Protein AF-G5SBA5-F1 (afdb_monomer_lite)

InterPro domains:
  IPR011060 Ribulose-phosphate binding barrel [SSF51366] (1-52)
  IPR013785 Aldolase-type TIM barrel [G3DSA:3.20.20.70] (1-60)
  IPR013798 Indole-3-glycerol phosphate synthase domain [PF00218] (1-51)

pLDDT: mean 91.92, std 8.94, range [53.75, 97.44]

Organism: NCBI:txid913086

Radius of gyration: 15.99 Å; chains: 1; bounding box: 36×22×43 Å

Sequence (78 aa):
LAPKLGHGVTVISESGINTYGQVRELSHFANGFLIGSALMAHNDLNAAVRRVLLGENKVCGLTRAQDAWAYSYTARYF

Secondary structure (DSSP, 8-state):
-GGGS-TTPPPEEES---SHHHHHHHTTT-SEEE--HHHHTSS-HHHHHHHHHH-S-B-----SHHHHHHHTTT-SB-

Structure (mmCIF, N/CA/C/O backbone):
data_AF-G5SBA5-F1
#
_entry.id   AF-G5SBA5-F1
#
loop_
_atom_site.group_PDB
_atom_site.id
_atom_site.type_symbol
_atom_site.label_atom_id
_atom_site.label_alt_id
_atom_site.label_comp_id
_atom_site.label_asym_id
_atom_site.label_entity_id
_atom_site.label_seq_id
_atom_site.pdbx_PDB_ins_code
_atom_site.Cartn_x
_atom_site.Cartn_y
_atom_site.Cartn_z
_atom_site.occupancy
_atom_site.B_iso_or_equiv
_atom_site.auth_seq_id
_atom_site.auth_comp_id
_atom_site.auth_asym_id
_atom_site.auth_atom_id
_atom_site.pdbx_PDB_model_num
ATOM 1 N N . LEU A 1 1 ? -11.406 -4.574 18.865 1.00 53.88 1 LEU A N 1
ATOM 2 C CA . LEU A 1 1 ? -12.317 -3.478 19.288 1.00 53.88 1 LEU A CA 1
ATOM 3 C C . LEU A 1 1 ? -13.224 -2.983 18.154 1.00 53.88 1 LEU A C 1
ATOM 5 O O . LEU A 1 1 ? -14.379 -2.706 18.442 1.00 53.88 1 LEU A O 1
ATOM 9 N N . ALA A 1 2 ? -12.776 -2.976 16.890 1.00 53.75 2 ALA A N 1
ATOM 10 C CA . ALA A 1 2 ? -13.598 -2.613 15.723 1.00 53.75 2 ALA A CA 1
ATOM 11 C C . ALA A 1 2 ? -14.979 -3.309 15.587 1.00 53.75 2 ALA A C 1
ATOM 13 O O . ALA A 1 2 ? -15.930 -2.620 15.231 1.00 53.75 2 ALA A O 1
ATOM 14 N N . PRO A 1 3 ? -15.175 -4.596 15.959 1.00 61.12 3 PRO A N 1
ATOM 15 C CA . PRO A 1 3 ? -16.483 -5.256 15.821 1.00 61.12 3 PRO A CA 1
ATOM 16 C C . PRO A 1 3 ? -17.603 -4.693 16.714 1.00 61.12 3 PRO A C 1
ATOM 18 O O . PRO A 1 3 ? -18.734 -5.157 16.631 1.00 61.12 3 PRO A O 1
ATOM 21 N N . LYS A 1 4 ? -17.298 -3.746 17.615 1.00 69.06 4 LYS A N 1
ATOM 22 C CA . LYS A 1 4 ? -18.269 -3.148 18.548 1.00 69.06 4 LYS A CA 1
ATOM 23 C C . LYS A 1 4 ? -18.856 -1.818 18.064 1.00 69.06 4 LYS A C 1
ATOM 25 O O . LYS A 1 4 ? -19.717 -1.268 18.744 1.00 69.06 4 LYS A O 1
ATOM 30 N N . LEU A 1 5 ? -18.380 -1.279 16.941 1.00 73.19 5 LEU A N 1
ATOM 31 C CA . LEU A 1 5 ? -18.889 -0.026 16.384 1.00 73.19 5 LEU A CA 1
ATOM 32 C C . LEU A 1 5 ? -20.114 -0.297 15.497 1.00 73.19 5 LEU A C 1
ATOM 34 O O . LEU A 1 5 ? -20.175 -1.294 14.778 1.00 73.19 5 LEU A O 1
ATOM 38 N N . GLY A 1 6 ? -21.121 0.576 15.588 1.00 73.56 6 GLY A N 1
ATOM 39 C CA . GLY A 1 6 ? -22.355 0.470 14.807 1.00 73.56 6 GLY A CA 1
ATOM 40 C C . GLY A 1 6 ? -22.118 0.650 13.304 1.00 73.56 6 GLY A C 1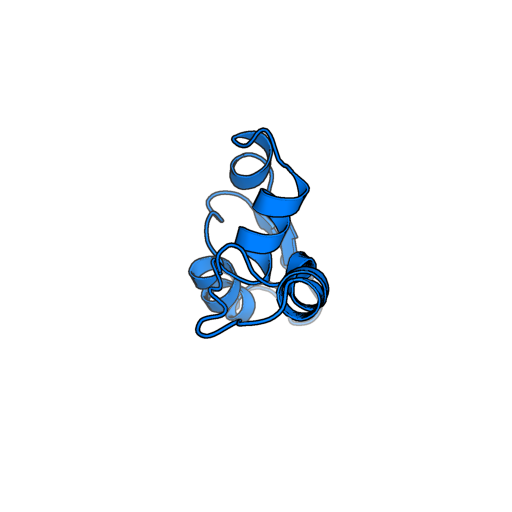
ATOM 41 O O . GLY A 1 6 ? -21.147 1.269 12.880 1.00 73.56 6 GLY A O 1
ATOM 42 N N . HIS A 1 7 ? -23.036 0.136 12.486 1.00 75.75 7 HIS A N 1
ATOM 43 C CA . HIS A 1 7 ? -22.842 -0.097 11.044 1.00 75.75 7 HIS A CA 1
ATOM 44 C C . HIS A 1 7 ? -22.829 1.188 10.188 1.00 75.75 7 HIS A C 1
ATOM 46 O O . HIS A 1 7 ? -22.700 1.118 8.972 1.00 75.75 7 HIS A O 1
ATOM 52 N N . GLY A 1 8 ? -22.971 2.358 10.818 1.00 85.12 8 GLY A N 1
ATOM 53 C CA . GLY A 1 8 ? -22.922 3.679 10.181 1.00 85.12 8 GLY A CA 1
ATOM 54 C C . GLY A 1 8 ? -21.708 4.520 10.580 1.00 85.12 8 GLY A C 1
ATOM 55 O O . GLY A 1 8 ? -21.655 5.698 10.240 1.00 85.12 8 GLY A O 1
ATOM 56 N N . VAL A 1 9 ? -20.756 3.954 11.329 1.00 90.56 9 VAL A N 1
ATOM 57 C CA . VAL A 1 9 ? -19.542 4.662 11.747 1.00 90.56 9 VAL A CA 1
ATOM 58 C C . VAL A 1 9 ? -18.391 4.285 10.824 1.00 90.56 9 VAL A C 1
ATOM 60 O O . VAL A 1 9 ? -18.024 3.116 10.736 1.00 90.56 9 VAL A O 1
ATOM 63 N N . THR A 1 10 ? -17.785 5.281 10.178 1.00 92.75 10 THR A N 1
ATOM 64 C CA . THR A 1 10 ? -16.531 5.096 9.440 1.00 92.75 10 THR A CA 1
ATOM 65 C C . THR A 1 10 ? -15.381 4.909 10.422 1.00 92.75 10 THR A C 1
ATOM 67 O O . THR A 1 10 ? -15.070 5.794 11.217 1.00 92.75 10 THR A O 1
ATOM 70 N N . VAL A 1 11 ? -14.721 3.763 10.340 1.00 93.44 11 VAL A N 1
ATOM 71 C CA . VAL A 1 11 ? -13.557 3.401 11.143 1.00 93.44 11 VAL A CA 1
ATOM 72 C C . VAL A 1 11 ? -12.290 3.660 10.338 1.00 93.44 11 VAL A C 1
ATOM 74 O O . VAL A 1 11 ? -12.099 3.079 9.271 1.00 93.44 11 VAL A O 1
ATOM 77 N N . ILE A 1 12 ? -11.400 4.501 10.861 1.00 95.31 12 ILE A N 1
ATOM 78 C CA . ILE A 1 12 ? -10.073 4.743 10.286 1.00 95.31 12 ILE A CA 1
ATOM 79 C C . ILE A 1 12 ? -9.026 4.102 11.194 1.00 95.31 12 ILE A C 1
ATOM 81 O O . ILE A 1 12 ? -8.976 4.399 12.385 1.00 95.31 12 ILE A O 1
ATOM 85 N N . SER A 1 13 ? -8.197 3.216 10.640 1.00 94.62 13 SER A N 1
ATOM 86 C CA . SER A 1 13 ? -7.049 2.660 11.356 1.00 94.62 13 SER A CA 1
ATOM 87 C C . SER A 1 13 ? -5.868 3.617 11.244 1.00 94.62 13 SER A C 1
ATOM 89 O O . SER A 1 13 ? -5.406 3.931 10.14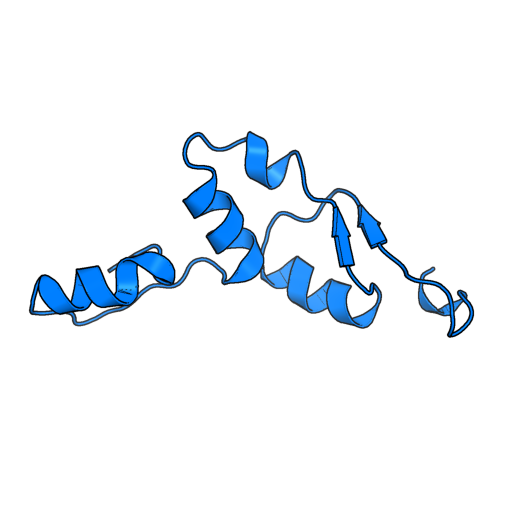5 1.00 94.62 13 SER A O 1
ATOM 91 N N . GLU A 1 14 ? -5.361 4.060 12.386 1.00 96.00 14 GLU A N 1
ATOM 92 C CA . GLU A 1 14 ? -4.207 4.948 12.487 1.00 96.00 14 GLU A CA 1
ATOM 93 C C . GLU A 1 14 ? -3.003 4.189 13.045 1.00 96.00 14 GLU A C 1
ATOM 95 O O . GLU A 1 14 ? -3.158 3.353 13.937 1.00 96.00 14 GLU A O 1
ATOM 100 N N . SER A 1 15 ? -1.804 4.557 12.582 1.00 88.44 15 SER A N 1
ATOM 101 C CA . SER A 1 15 ? -0.503 4.119 13.108 1.00 88.44 15 SER A CA 1
ATOM 102 C C . SER A 1 15 ? -0.196 2.621 12.920 1.00 88.44 15 SER A C 1
ATOM 104 O O . SER A 1 15 ? -1.069 1.793 12.682 1.00 88.44 15 SER A O 1
ATOM 106 N N . GLY A 1 16 ? 1.091 2.259 12.929 1.00 90.19 16 GLY A N 1
ATOM 107 C CA . GLY A 1 16 ? 1.534 0.857 12.846 1.00 90.19 16 GLY A CA 1
ATOM 108 C C . GLY A 1 16 ? 1.352 0.150 11.491 1.00 90.19 16 GLY A C 1
ATOM 109 O O . GLY A 1 16 ? 1.766 -1.004 11.359 1.00 90.19 16 GLY A O 1
ATOM 110 N N . ILE A 1 17 ? 0.794 0.820 10.475 1.00 96.38 17 ILE A N 1
ATOM 111 C CA . ILE A 1 17 ? 0.614 0.274 9.122 1.00 96.38 17 ILE A CA 1
ATOM 112 C C . ILE A 1 17 ? 1.856 0.573 8.274 1.00 96.38 17 ILE A C 1
ATOM 114 O O . ILE A 1 17 ? 2.076 1.706 7.854 1.00 96.38 17 ILE A O 1
ATOM 118 N N . ASN A 1 18 ? 2.668 -0.450 8.017 1.00 96.19 18 ASN A N 1
ATOM 119 C CA . ASN A 1 18 ? 3.946 -0.330 7.307 1.00 96.19 18 ASN A CA 1
ATOM 120 C C . ASN A 1 18 ? 4.007 -1.163 6.020 1.00 96.19 18 ASN A C 1
ATOM 122 O O . ASN A 1 18 ? 4.901 -0.976 5.192 1.00 96.19 18 ASN A O 1
ATOM 126 N N . THR A 1 19 ? 3.094 -2.121 5.858 1.00 96.38 19 THR A N 1
ATOM 127 C CA . THR A 1 19 ? 3.136 -3.098 4.767 1.00 96.38 19 THR A CA 1
ATOM 128 C C . THR A 1 19 ? 1.766 -3.293 4.131 1.00 96.38 19 THR A C 1
ATOM 130 O O . THR A 1 19 ? 0.733 -3.154 4.786 1.00 96.38 19 THR A O 1
ATOM 133 N N . TYR A 1 20 ? 1.765 -3.699 2.861 1.00 97.25 20 TYR A N 1
ATOM 134 C CA . TYR A 1 20 ? 0.548 -4.092 2.151 1.00 97.25 20 TYR A CA 1
ATOM 135 C C . TYR A 1 20 ? -0.200 -5.252 2.830 1.00 97.25 20 TYR A C 1
ATOM 137 O O . TYR A 1 20 ? -1.428 -5.274 2.842 1.00 97.25 20 TYR A O 1
ATOM 145 N N . GLY A 1 21 ? 0.524 -6.188 3.458 1.00 97.44 21 GLY A N 1
ATOM 146 C CA . GLY A 1 21 ? -0.085 -7.284 4.219 1.00 97.44 21 GLY A CA 1
ATOM 147 C C . GLY A 1 21 ? -0.962 -6.779 5.368 1.00 97.44 21 GLY A C 1
ATOM 148 O O . GLY A 1 21 ? -2.100 -7.217 5.503 1.00 97.44 21 GLY A O 1
ATOM 1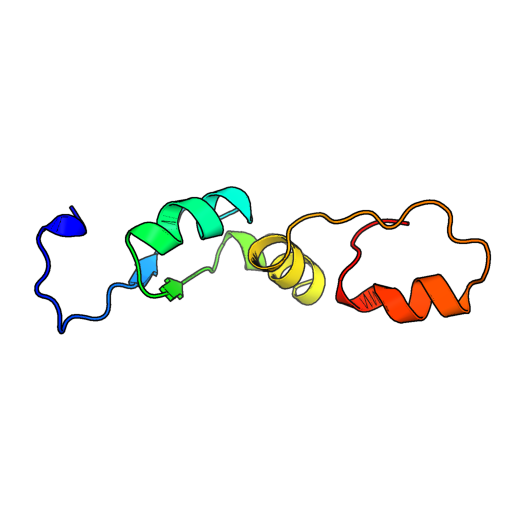49 N N . GLN A 1 22 ? -0.477 -5.789 6.124 1.00 96.56 22 GLN A N 1
ATOM 150 C CA . GLN A 1 22 ? -1.248 -5.163 7.203 1.00 96.56 22 GLN A CA 1
ATOM 151 C C . GLN A 1 22 ? -2.450 -4.379 6.672 1.00 96.56 22 GLN A C 1
ATOM 153 O O . GLN A 1 22 ? -3.520 -4.448 7.265 1.00 96.56 22 GLN A O 1
ATOM 158 N N . VAL A 1 23 ? -2.307 -3.664 5.549 1.00 96.62 23 VAL A N 1
ATOM 159 C CA . VAL A 1 23 ? -3.441 -2.984 4.895 1.00 96.62 23 VAL A CA 1
ATOM 160 C C . VAL A 1 23 ? -4.530 -3.995 4.547 1.00 96.62 23 VAL A C 1
ATOM 162 O O . VAL A 1 23 ? -5.695 -3.784 4.872 1.00 96.62 23 VAL A O 1
ATOM 165 N N . ARG A 1 24 ? -4.154 -5.124 3.935 1.00 96.69 24 ARG A N 1
ATOM 166 C CA . ARG A 1 24 ? -5.098 -6.189 3.593 1.00 96.69 24 ARG A CA 1
ATOM 167 C C . ARG A 1 24 ? -5.785 -6.775 4.821 1.00 96.69 24 ARG A C 1
ATOM 169 O O . ARG A 1 24 ? -7.006 -6.863 4.831 1.00 96.69 24 ARG A O 1
ATOM 176 N N . GLU A 1 25 ? -5.026 -7.142 5.845 1.00 95.38 25 GLU A N 1
ATOM 177 C CA . GLU A 1 25 ? -5.573 -7.718 7.076 1.00 95.38 25 GLU A CA 1
ATOM 178 C C . GLU A 1 25 ? -6.532 -6.749 7.782 1.00 95.38 25 GLU A C 1
ATOM 180 O O . GLU A 1 25 ? -7.663 -7.100 8.113 1.00 95.38 25 GLU A O 1
ATOM 185 N N . LEU A 1 26 ? -6.110 -5.498 7.963 1.00 94.81 26 LEU A N 1
ATOM 186 C CA . LEU A 1 26 ? -6.880 -4.494 8.690 1.00 94.81 26 LEU A CA 1
ATOM 187 C C . LEU A 1 26 ? -8.078 -3.966 7.898 1.00 94.81 26 LEU A C 1
ATOM 189 O O . LEU A 1 26 ? -9.025 -3.471 8.507 1.00 94.81 26 LEU A O 1
ATOM 193 N N . SER A 1 27 ? -8.091 -4.110 6.570 1.00 94.44 27 SER A N 1
ATOM 194 C CA . SER A 1 27 ? -9.239 -3.720 5.738 1.00 94.44 27 SER A CA 1
ATOM 195 C C . SER A 1 27 ? -10.508 -4.522 6.052 1.00 94.44 27 SER A C 1
ATOM 197 O O . SER A 1 27 ? -11.612 -4.072 5.767 1.00 94.44 27 SER A O 1
ATOM 199 N N . HIS A 1 28 ? -10.370 -5.680 6.706 1.00 93.19 28 HIS A N 1
ATOM 200 C CA . HIS A 1 28 ? -11.503 -6.447 7.227 1.00 93.19 28 HIS A CA 1
ATOM 201 C C . HIS A 1 28 ? -12.162 -5.799 8.456 1.00 93.19 28 HIS A C 1
ATOM 203 O O . HIS A 1 28 ? -13.277 -6.168 8.821 1.00 93.19 28 HIS A O 1
ATOM 209 N N . PHE A 1 29 ? -11.484 -4.848 9.104 1.00 90.94 29 PHE A N 1
ATOM 210 C CA . PHE A 1 29 ? -11.906 -4.233 10.364 1.00 90.94 29 PHE A CA 1
ATOM 211 C C . PHE A 1 29 ? -12.061 -2.711 10.286 1.00 90.94 29 PHE A C 1
ATOM 213 O O . PHE A 1 29 ? -12.744 -2.133 11.130 1.00 90.94 29 PHE A O 1
ATOM 220 N N . ALA A 1 30 ? -11.422 -2.059 9.316 1.00 93.31 30 ALA A N 1
ATOM 221 C CA . ALA A 1 30 ? -11.436 -0.614 9.133 1.00 93.31 30 ALA A CA 1
ATOM 222 C C . ALA A 1 30 ? -11.855 -0.243 7.709 1.00 93.31 30 ALA A C 1
ATOM 224 O O . ALA A 1 30 ? -11.595 -0.964 6.750 1.00 93.31 30 ALA A O 1
ATOM 225 N N . ASN A 1 31 ? -12.477 0.923 7.571 1.00 93.81 31 ASN A N 1
ATOM 226 C CA . ASN A 1 31 ? -12.929 1.470 6.296 1.00 93.81 31 ASN A CA 1
ATOM 227 C C . ASN A 1 31 ? -11.841 2.288 5.586 1.00 93.81 31 ASN A C 1
ATOM 229 O O . ASN A 1 31 ? -11.958 2.563 4.395 1.00 93.81 31 ASN A O 1
ATOM 233 N N . GLY A 1 32 ? -10.794 2.693 6.306 1.00 95.12 32 GLY A N 1
ATOM 234 C CA . GLY A 1 32 ? -9.688 3.465 5.754 1.00 95.12 32 GLY A CA 1
ATOM 235 C C . GLY A 1 32 ? -8.484 3.523 6.685 1.00 95.12 32 GLY A C 1
ATOM 236 O O . GLY A 1 32 ? -8.511 2.995 7.800 1.00 95.12 32 GLY A O 1
ATOM 237 N N . PHE A 1 33 ? -7.425 4.180 6.215 1.00 97.12 33 PHE A N 1
ATOM 238 C CA . PHE A 1 33 ? -6.135 4.236 6.896 1.00 97.12 33 PHE A CA 1
ATOM 239 C C . PHE A 1 33 ? -5.575 5.653 6.927 1.00 97.12 33 PHE A C 1
ATOM 241 O O . PHE A 1 33 ? -5.635 6.367 5.928 1.00 97.12 33 PHE A O 1
ATOM 248 N N . LEU A 1 34 ? -4.965 6.021 8.054 1.00 96.94 34 LEU A N 1
ATOM 249 C CA . LEU A 1 34 ? -4.143 7.220 8.188 1.00 96.94 34 LEU A CA 1
ATOM 250 C C . LEU A 1 34 ? -2.694 6.782 8.430 1.00 96.94 34 LEU A C 1
ATOM 252 O O . LEU A 1 34 ? -2.369 6.196 9.464 1.00 96.94 34 LEU A O 1
ATOM 256 N N . ILE A 1 35 ? -1.827 7.035 7.444 1.00 96.38 35 ILE A N 1
ATOM 257 C CA . ILE A 1 35 ? -0.451 6.525 7.408 1.00 96.38 35 ILE A CA 1
ATOM 258 C C . ILE A 1 35 ? 0.518 7.691 7.214 1.00 96.38 35 ILE A C 1
ATOM 260 O O . ILE A 1 35 ? 0.502 8.349 6.179 1.00 96.38 35 ILE A O 1
ATOM 264 N N . GLY A 1 36 ? 1.371 7.930 8.212 1.00 95.56 36 GLY A N 1
ATOM 265 C CA . GLY A 1 36 ? 2.389 8.985 8.183 1.00 95.56 36 GLY A CA 1
ATOM 266 C C . GLY A 1 36 ? 3.808 8.424 8.180 1.00 95.56 36 GLY A C 1
ATOM 267 O O . GLY A 1 36 ? 4.493 8.457 7.161 1.00 95.56 36 GLY A O 1
ATOM 268 N N . SER A 1 37 ? 4.247 7.875 9.315 1.00 94.81 37 SER A N 1
ATOM 269 C CA . SER A 1 37 ? 5.642 7.461 9.550 1.00 94.81 37 SER A CA 1
ATOM 270 C C . SER A 1 37 ? 6.197 6.493 8.499 1.00 94.81 37 SER A C 1
ATOM 272 O O . SER A 1 37 ? 7.308 6.700 8.018 1.00 94.81 37 SER A O 1
ATOM 274 N N . ALA A 1 38 ? 5.417 5.493 8.077 1.00 94.25 38 ALA A N 1
ATOM 275 C CA . ALA A 1 38 ? 5.831 4.540 7.044 1.00 94.25 38 ALA A CA 1
ATOM 276 C C . ALA A 1 38 ? 6.124 5.208 5.686 1.00 94.25 38 ALA A C 1
ATOM 278 O O . ALA A 1 38 ? 6.978 4.739 4.934 1.00 94.25 38 ALA A O 1
ATOM 279 N N . LEU A 1 39 ? 5.439 6.313 5.378 1.00 96.69 39 LEU A N 1
ATOM 280 C CA . LEU A 1 39 ? 5.656 7.087 4.158 1.00 96.69 39 LEU A CA 1
ATOM 281 C C . LEU A 1 39 ? 6.827 8.059 4.323 1.00 96.69 39 LEU A C 1
ATOM 283 O O . LEU A 1 39 ? 7.724 8.086 3.487 1.00 96.69 39 LEU A O 1
ATOM 287 N N . MET A 1 40 ? 6.842 8.817 5.422 1.00 96.38 40 MET A N 1
ATOM 288 C CA . MET A 1 40 ? 7.806 9.901 5.653 1.00 96.38 40 MET A CA 1
ATOM 289 C C . MET A 1 40 ? 9.225 9.412 5.967 1.00 96.38 40 MET A C 1
ATOM 291 O O . MET A 1 40 ? 10.174 10.178 5.852 1.00 96.38 40 MET A O 1
ATOM 295 N N . ALA A 1 41 ? 9.394 8.138 6.331 1.00 95.25 41 ALA A N 1
ATOM 296 C CA . ALA A 1 41 ? 10.711 7.530 6.525 1.00 95.25 41 ALA A CA 1
ATOM 297 C C . ALA A 1 41 ? 11.488 7.291 5.212 1.00 95.25 41 ALA A C 1
ATOM 299 O O . ALA A 1 41 ? 12.628 6.831 5.252 1.00 95.25 41 ALA A O 1
ATOM 300 N N . HIS A 1 42 ? 10.885 7.565 4.051 1.00 95.31 42 HIS A N 1
ATOM 301 C CA . HIS A 1 42 ? 11.470 7.317 2.737 1.00 95.31 42 HIS A CA 1
ATOM 302 C C . HIS A 1 42 ? 11.607 8.614 1.935 1.00 95.31 42 HIS A C 1
ATOM 304 O O . HIS A 1 42 ? 10.696 9.436 1.908 1.00 95.31 42 HIS A O 1
ATOM 310 N N . ASN A 1 43 ? 12.715 8.752 1.201 1.00 97.06 43 ASN A N 1
ATOM 311 C CA . ASN A 1 43 ? 12.938 9.901 0.314 1.00 97.06 43 ASN A CA 1
ATOM 312 C C . ASN A 1 43 ? 11.996 9.893 -0.903 1.00 97.06 43 ASN A C 1
ATOM 314 O O . ASN A 1 43 ? 11.527 10.941 -1.336 1.00 97.06 43 ASN A O 1
ATOM 318 N N . ASP A 1 44 ? 11.718 8.709 -1.461 1.00 95.50 44 ASP A N 1
ATOM 319 C CA . ASP A 1 44 ? 10.764 8.550 -2.561 1.00 95.50 44 ASP A CA 1
ATOM 320 C C . ASP A 1 44 ? 9.371 8.240 -2.009 1.00 95.50 44 ASP A C 1
ATOM 322 O O . ASP A 1 44 ? 9.013 7.087 -1.731 1.00 95.50 44 ASP A O 1
ATOM 326 N N . LEU A 1 45 ? 8.574 9.298 -1.876 1.00 95.94 45 LEU A N 1
ATOM 327 C CA . LEU A 1 45 ? 7.208 9.212 -1.380 1.00 95.94 45 LEU A CA 1
ATOM 328 C C . LEU A 1 45 ? 6.307 8.369 -2.292 1.00 95.94 45 LEU A C 1
ATOM 330 O O . LEU A 1 45 ? 5.495 7.586 -1.802 1.00 95.94 45 LEU A O 1
ATOM 334 N N . ASN A 1 46 ? 6.465 8.473 -3.615 1.00 94.69 46 ASN A N 1
ATOM 335 C CA . ASN A 1 46 ? 5.647 7.706 -4.552 1.00 94.69 46 ASN A CA 1
ATOM 336 C C . ASN A 1 46 ? 5.938 6.209 -4.429 1.00 94.69 46 ASN A C 1
ATOM 338 O O . ASN A 1 46 ? 5.017 5.394 -4.490 1.00 94.69 46 ASN A O 1
ATOM 342 N N . ALA A 1 47 ? 7.202 5.823 -4.262 1.00 94.00 47 ALA A N 1
ATOM 343 C CA . ALA A 1 47 ? 7.567 4.429 -4.031 1.00 94.00 47 ALA A CA 1
ATOM 344 C C . ALA A 1 47 ? 7.076 3.917 -2.666 1.00 94.00 47 ALA A C 1
ATOM 346 O O . ALA A 1 47 ? 6.652 2.762 -2.571 1.00 94.00 47 ALA A O 1
ATOM 347 N N . ALA A 1 48 ? 7.097 4.751 -1.621 1.00 95.56 48 ALA A N 1
ATOM 348 C CA . ALA A 1 48 ? 6.583 4.392 -0.299 1.00 95.56 48 ALA A CA 1
ATOM 349 C C . ALA A 1 48 ? 5.059 4.184 -0.305 1.00 95.56 48 ALA A C 1
ATOM 351 O O . ALA A 1 48 ? 4.574 3.170 0.198 1.00 95.56 48 ALA A O 1
ATOM 352 N N . VAL A 1 49 ? 4.309 5.082 -0.955 1.00 95.56 49 VAL A N 1
ATOM 353 C CA . VAL A 1 49 ? 2.854 4.948 -1.138 1.00 95.56 49 VAL A CA 1
ATOM 354 C C . VAL A 1 49 ? 2.528 3.657 -1.886 1.00 95.56 49 VAL A C 1
ATOM 356 O O . VAL A 1 49 ? 1.718 2.854 -1.423 1.00 95.56 49 VAL A O 1
ATOM 359 N N . ARG A 1 50 ? 3.204 3.405 -3.012 1.00 95.88 50 ARG A N 1
ATOM 360 C CA . ARG A 1 50 ? 2.988 2.194 -3.814 1.00 95.88 50 ARG A CA 1
ATOM 361 C C . ARG A 1 50 ? 3.330 0.917 -3.058 1.00 95.88 50 ARG A C 1
ATOM 363 O O . ARG A 1 50 ? 2.574 -0.042 -3.143 1.00 95.88 50 ARG A O 1
ATOM 370 N N . ARG A 1 51 ? 4.394 0.910 -2.252 1.00 95.25 51 ARG A N 1
ATOM 371 C CA . ARG A 1 51 ? 4.736 -0.227 -1.383 1.00 95.25 51 ARG A CA 1
ATOM 372 C C . ARG A 1 51 ? 3.610 -0.568 -0.406 1.00 95.25 51 ARG A C 1
ATOM 374 O O . ARG A 1 51 ? 3.336 -1.744 -0.183 1.00 95.25 51 ARG A O 1
ATOM 381 N N . VAL A 1 52 ? 2.975 0.436 0.192 1.00 96.06 52 VAL A N 1
ATOM 382 C CA . VAL A 1 52 ? 1.903 0.217 1.172 1.00 96.06 52 VAL A CA 1
ATOM 383 C C . VAL A 1 52 ? 0.587 -0.176 0.492 1.00 96.06 52 VAL A C 1
ATOM 385 O O . VAL A 1 52 ? -0.122 -1.032 1.010 1.00 96.06 52 VAL A O 1
ATOM 388 N N . LEU A 1 53 ? 0.275 0.395 -0.675 1.00 94.38 53 LEU A N 1
ATOM 389 C CA . LEU A 1 53 ? -0.992 0.147 -1.377 1.00 94.38 53 LEU A CA 1
ATOM 390 C C . LEU A 1 53 ? -0.982 -1.077 -2.295 1.00 94.38 53 LEU A C 1
ATOM 392 O O . LEU A 1 53 ? -2.012 -1.725 -2.449 1.00 94.38 53 LEU A O 1
ATOM 396 N N . LEU A 1 54 ? 0.152 -1.369 -2.929 1.00 95.56 54 LEU A N 1
ATOM 397 C CA . LEU A 1 54 ? 0.286 -2.407 -3.956 1.00 95.56 54 LEU A CA 1
ATOM 398 C C . LEU A 1 54 ? 1.237 -3.530 -3.533 1.00 95.56 54 LEU A C 1
ATOM 400 O O . LEU A 1 54 ? 1.237 -4.585 -4.159 1.00 95.56 54 LEU A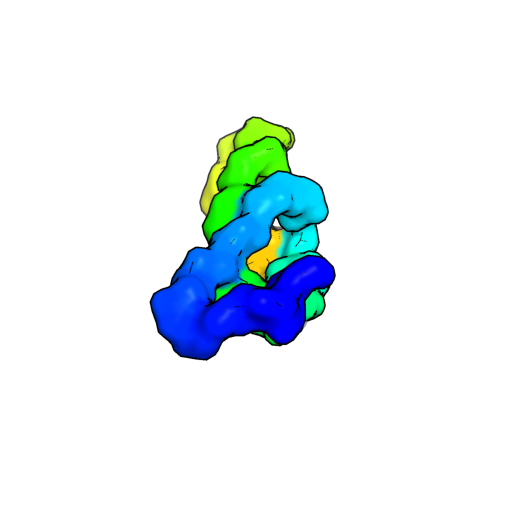 O 1
ATOM 404 N N . GLY A 1 55 ? 2.054 -3.313 -2.501 1.00 95.25 55 GLY A N 1
ATOM 405 C CA . GLY A 1 55 ? 3.130 -4.222 -2.121 1.00 95.25 55 GLY A CA 1
ATOM 406 C C . GLY A 1 55 ? 4.429 -3.978 -2.890 1.00 95.25 55 GLY A C 1
ATOM 407 O O . GLY A 1 55 ? 4.544 -3.090 -3.737 1.00 95.25 55 GLY A O 1
ATOM 408 N N . GLU A 1 56 ? 5.445 -4.775 -2.569 1.00 93.62 56 GLU A N 1
ATOM 409 C CA . GLU A 1 56 ? 6.734 -4.763 -3.264 1.00 93.62 56 GLU A CA 1
ATOM 410 C C . GLU A 1 56 ? 6.709 -5.765 -4.418 1.00 93.62 56 GLU A C 1
ATOM 412 O O . GLU A 1 56 ? 7.142 -6.908 -4.293 1.00 93.62 56 GLU A O 1
ATOM 417 N N . ASN A 1 57 ? 6.159 -5.331 -5.551 1.00 94.12 57 ASN A N 1
ATOM 418 C CA . ASN A 1 57 ? 5.975 -6.199 -6.710 1.00 94.12 57 ASN A CA 1
ATOM 419 C C . ASN A 1 57 ? 7.224 -6.242 -7.594 1.00 94.12 57 ASN A C 1
ATOM 421 O O . ASN A 1 57 ? 7.852 -5.210 -7.855 1.00 94.12 57 ASN A O 1
ATOM 425 N N . LYS A 1 58 ? 7.536 -7.433 -8.110 1.00 94.75 58 LYS A N 1
ATOM 426 C CA . LYS A 1 58 ? 8.571 -7.655 -9.120 1.00 94.75 58 LYS A CA 1
ATOM 427 C C . LYS A 1 58 ? 7.944 -8.134 -10.426 1.00 94.75 58 LYS A C 1
ATOM 429 O O . LYS A 1 58 ? 7.124 -9.049 -10.403 1.00 94.75 58 LYS A O 1
ATOM 434 N N . VAL A 1 59 ? 8.369 -7.563 -11.552 1.00 95.81 59 VAL A N 1
ATOM 435 C CA . VAL A 1 59 ? 7.981 -8.024 -12.893 1.00 95.81 59 VAL A CA 1
ATOM 436 C C . VAL A 1 59 ? 9.191 -8.652 -13.575 1.00 95.81 59 VAL A C 1
ATOM 438 O O . VAL A 1 59 ? 10.046 -7.954 -14.103 1.00 95.81 59 VAL A O 1
ATOM 441 N N . CYS A 1 60 ? 9.258 -9.980 -13.551 1.00 95.81 60 CYS A N 1
ATOM 442 C CA . CYS A 1 60 ? 10.368 -10.740 -14.121 1.00 95.81 60 CYS A CA 1
ATOM 443 C C . CYS A 1 60 ? 10.257 -10.893 -15.647 1.00 95.81 60 CYS A C 1
ATOM 445 O O . CYS A 1 60 ? 9.166 -10.870 -16.212 1.00 95.81 60 CYS A O 1
ATOM 447 N N . GLY A 1 61 ? 11.390 -11.178 -16.298 1.00 96.06 61 GLY A N 1
ATOM 448 C CA . GLY A 1 61 ? 11.419 -11.641 -17.692 1.00 96.06 61 GLY A CA 1
ATOM 449 C C . GLY A 1 61 ? 11.228 -10.543 -18.740 1.00 96.06 61 GLY A C 1
ATOM 450 O O . GLY A 1 61 ? 10.916 -10.844 -19.890 1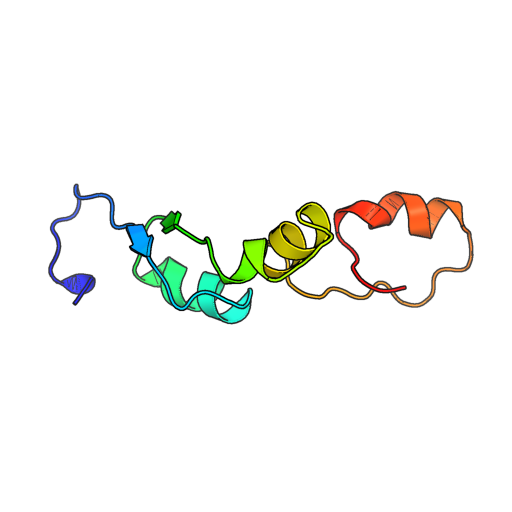.00 96.06 61 GLY A O 1
ATOM 451 N N . LEU A 1 62 ? 11.416 -9.278 -18.365 1.00 96.19 62 LEU A N 1
ATOM 452 C CA . LEU A 1 62 ? 11.357 -8.166 -19.306 1.00 96.19 62 LEU A CA 1
ATOM 453 C C . LEU A 1 62 ? 12.597 -8.152 -20.205 1.00 96.19 62 LEU A C 1
ATOM 455 O O . LEU A 1 62 ? 13.728 -8.153 -19.726 1.00 96.19 62 LEU A O 1
ATOM 459 N N . THR A 1 63 ? 12.376 -8.105 -21.517 1.00 96.56 63 THR A N 1
ATOM 460 C CA . THR A 1 63 ? 13.445 -8.090 -22.532 1.00 96.56 63 THR A CA 1
ATOM 461 C C . THR A 1 63 ? 13.481 -6.795 -23.343 1.00 96.56 63 THR A C 1
ATOM 463 O O . THR A 1 63 ? 14.409 -6.579 -24.120 1.00 96.56 63 THR A O 1
ATOM 466 N N . ARG A 1 64 ? 12.491 -5.908 -23.161 1.00 96.94 64 ARG A N 1
ATOM 467 C CA . ARG A 1 64 ? 12.382 -4.618 -23.855 1.00 96.94 64 ARG A CA 1
ATOM 468 C C . ARG A 1 64 ? 12.189 -3.495 -22.840 1.00 96.94 64 ARG A C 1
ATOM 470 O O . ARG A 1 64 ? 11.327 -3.584 -21.970 1.00 96.94 64 ARG A O 1
ATOM 477 N N . ALA A 1 65 ? 12.933 -2.400 -22.994 1.00 95.56 65 ALA A N 1
ATOM 478 C CA . ALA A 1 65 ? 12.874 -1.256 -22.076 1.00 95.56 65 ALA A CA 1
ATOM 479 C C . ALA A 1 65 ? 11.470 -0.625 -21.972 1.00 95.56 65 ALA A C 1
ATOM 481 O O . ALA A 1 65 ? 11.056 -0.198 -20.897 1.00 95.56 65 ALA A O 1
ATOM 482 N N . GLN A 1 66 ? 10.711 -0.619 -23.071 1.00 96.69 66 GLN A N 1
ATOM 483 C CA . GLN A 1 66 ? 9.331 -0.121 -23.100 1.00 96.69 66 GLN A CA 1
ATOM 484 C C . GLN A 1 66 ? 8.388 -0.895 -22.165 1.00 96.69 66 GLN A C 1
ATOM 486 O O . GLN A 1 66 ? 7.477 -0.304 -21.591 1.00 96.69 66 GLN A O 1
ATOM 491 N N . ASP A 1 67 ? 8.635 -2.194 -21.959 1.00 96.19 67 ASP A N 1
ATOM 492 C CA . ASP A 1 67 ? 7.821 -3.007 -21.056 1.00 96.19 67 ASP A CA 1
ATOM 493 C C . ASP A 1 67 ? 8.121 -2.633 -19.596 1.00 96.19 67 ASP A C 1
ATOM 495 O O . ASP A 1 67 ? 7.203 -2.507 -18.790 1.00 96.19 67 ASP A O 1
ATOM 499 N N . ALA A 1 68 ? 9.387 -2.352 -19.259 1.00 94.75 68 ALA A N 1
ATOM 500 C CA . ALA A 1 68 ? 9.752 -1.851 -17.930 1.00 94.75 68 ALA A CA 1
ATOM 501 C C . ALA A 1 68 ? 9.099 -0.491 -17.643 1.00 94.75 68 ALA A C 1
ATOM 503 O O . ALA A 1 68 ? 8.600 -0.254 -16.542 1.00 94.75 68 ALA A O 1
ATOM 504 N N . TRP A 1 69 ? 9.026 0.382 -18.651 1.00 94.31 69 TRP A N 1
ATOM 505 C CA . TRP A 1 69 ? 8.322 1.656 -18.526 1.00 94.31 69 TRP A CA 1
ATOM 506 C C . TRP A 1 69 ? 6.818 1.469 -18.286 1.00 94.31 69 TRP A C 1
ATOM 508 O O . TRP A 1 69 ? 6.271 2.103 -17.381 1.00 94.31 69 TRP A O 1
ATOM 518 N N . ALA A 1 70 ? 6.166 0.554 -19.011 1.00 94.56 70 ALA A N 1
ATOM 519 C CA . ALA A 1 70 ? 4.739 0.262 -18.846 1.00 94.56 70 ALA A CA 1
ATOM 520 C C . ALA A 1 70 ? 4.382 -0.208 -17.421 1.00 94.56 70 ALA A C 1
ATOM 522 O O . ALA A 1 70 ? 3.318 0.131 -16.906 1.00 94.56 70 ALA A O 1
ATOM 523 N N . TYR A 1 71 ? 5.287 -0.930 -16.754 1.00 94.12 71 TYR A N 1
ATOM 524 C CA . TYR A 1 71 ? 5.102 -1.406 -15.379 1.00 94.12 71 TYR A CA 1
ATOM 525 C C . TYR A 1 71 ? 5.701 -0.490 -14.302 1.00 94.12 71 TYR A C 1
ATOM 527 O O . TYR A 1 71 ? 5.548 -0.777 -13.115 1.00 94.12 71 TYR A O 1
ATOM 535 N N . SER A 1 72 ? 6.336 0.628 -14.669 1.00 91.12 72 SER A N 1
ATOM 536 C CA . SER A 1 72 ? 7.005 1.551 -13.731 1.00 91.12 72 SER A CA 1
ATOM 537 C C . SER A 1 72 ? 6.095 2.114 -12.637 1.00 91.12 72 SER A C 1
ATOM 539 O O . SER A 1 72 ? 6.576 2.547 -11.585 1.00 91.12 72 SER A O 1
ATOM 541 N N . TYR A 1 73 ? 4.776 2.103 -12.856 1.00 91.81 73 TYR A N 1
ATOM 542 C CA . TYR A 1 73 ? 3.828 2.496 -11.827 1.00 91.81 73 TYR A CA 1
ATOM 543 C C . TYR A 1 73 ? 3.638 1.414 -10.759 1.00 91.81 73 TYR A C 1
ATOM 545 O O . TYR A 1 73 ? 3.610 1.743 -9.581 1.00 91.81 73 TYR A O 1
ATOM 553 N N . THR A 1 74 ? 3.521 0.142 -11.136 1.00 90.81 74 THR A N 1
ATOM 554 C CA . THR A 1 74 ? 3.107 -0.945 -10.230 1.00 90.81 74 THR A CA 1
ATOM 555 C C . THR A 1 74 ? 4.263 -1.800 -9.722 1.00 90.81 74 THR A C 1
ATOM 557 O O . THR A 1 74 ? 4.139 -2.439 -8.676 1.00 90.81 74 THR A O 1
ATOM 560 N N . ALA A 1 75 ? 5.370 -1.840 -10.463 1.00 92.38 75 ALA A N 1
ATOM 561 C CA . ALA A 1 75 ? 6.546 -2.632 -10.146 1.00 92.38 75 ALA A CA 1
ATOM 562 C C . ALA A 1 75 ? 7.559 -1.812 -9.343 1.00 92.38 75 ALA A C 1
ATOM 564 O O . ALA A 1 75 ? 7.887 -0.676 -9.683 1.00 92.38 75 ALA A O 1
ATOM 565 N N . ARG A 1 76 ? 8.082 -2.421 -8.281 1.00 90.31 76 ARG A N 1
ATOM 566 C CA . ARG A 1 76 ? 9.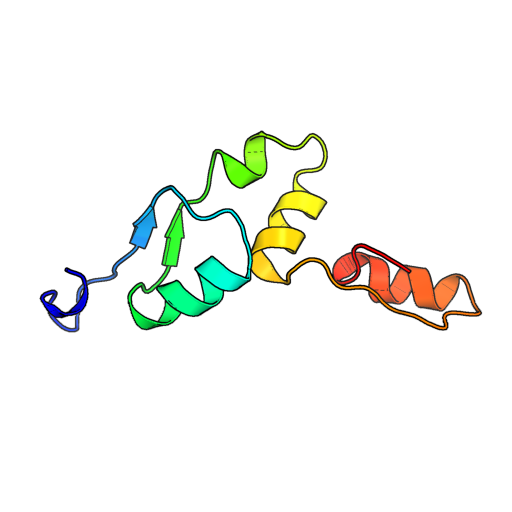239 -1.924 -7.529 1.00 90.31 76 ARG A CA 1
ATOM 567 C C . ARG A 1 76 ? 10.541 -2.457 -8.130 1.00 90.31 76 ARG A C 1
ATOM 569 O O . ARG A 1 76 ? 11.560 -1.773 -8.086 1.00 90.31 76 ARG A O 1
ATOM 576 N N . TYR A 1 77 ? 10.491 -3.673 -8.671 1.00 89.62 77 TYR A N 1
ATOM 577 C CA . TYR A 1 77 ? 11.638 -4.393 -9.208 1.00 89.62 77 TYR A CA 1
ATOM 578 C C . TYR A 1 77 ? 11.315 -4.981 -10.583 1.00 89.62 77 TYR A C 1
ATOM 580 O O . TYR A 1 77 ? 10.171 -5.358 -10.854 1.00 89.62 77 TYR A O 1
ATOM 588 N N . PHE A 1 78 ? 12.346 -5.111 -11.410 1.00 86.88 78 PHE A N 1
ATOM 589 C CA . PHE A 1 78 ? 12.318 -5.801 -12.696 1.00 86.88 78 PHE A CA 1
ATOM 590 C C . PHE A 1 78 ? 13.320 -6.964 -12.644 1.00 86.88 78 PHE A C 1
ATOM 592 O O . PHE A 1 78 ? 14.392 -6.770 -12.025 1.00 86.88 78 PHE A O 1
#

Foldseek 3Di:
DLVPDDPPDAFEDEDPQQALVCVVVCVVRGVYYDDDPNQPVDPPNLVSVLCRNQNADEDPDDPDVVVCVVCVNNHPYD